Protein AF-A0A653HBY9-F1 (afdb_monomer_lite)

Secondary structure (DSSP, 8-state):
----S-----------GGG---TTS---TTHHHHHHHHHHHHHHT------S-TTSSHHHHHHHHHHHTT---------TT--HHHHH-------HHHHHHHHHHHHHHHHHHHHTTTS-HHHHHHHHHHHHHHHHTT-HHHHHHHHHHHHHHHHHHHHH-SS---GGG--

pLDDT: mean 78.25, std 16.25, range [29.22, 94.06]

Radius of gyration: 32.79 Å; chains: 1; bounding box: 68×38×78 Å

Foldseek 3Di:
DDDFPDDDDDDDPPDPCPLLDDVPDDDDPVVVVVLVVVVVCVVVVHDGDDDDDPPPCPVVSVVSVCVVVVHDDDDDDDDPPDDPCVVPNDDDPDDVLVVVVVVLVVVLVVCCVPPVVQDDPVVSVVLSVVLNVCSVVVVVVVSVVSVVVVVVVVVVCVVVPPDGDDPPPRD

Structure (mmCIF, N/CA/C/O backbone):
data_AF-A0A653HBY9-F1
#
_entry.id   AF-A0A653HBY9-F1
#
loop_
_atom_site.group_PDB
_atom_site.id
_atom_site.type_symbol
_atom_site.label_atom_id
_atom_site.label_alt_id
_atom_site.label_comp_id
_atom_site.label_asym_id
_atom_site.label_entity_id
_atom_site.label_seq_id
_atom_site.pdbx_PDB_ins_code
_atom_site.Cartn_x
_atom_site.Cartn_y
_atom_site.Cartn_z
_atom_site.occupancy
_atom_site.B_iso_or_equiv
_atom_site.auth_seq_id
_atom_site.auth_comp_id
_atom_site.auth_asym_id
_atom_site.auth_atom_id
_atom_site.pdbx_PDB_model_num
ATOM 1 N N . PHE A 1 1 ? 26.992 -2.434 -28.180 1.00 44.12 1 PHE A N 1
ATOM 2 C CA . PHE A 1 1 ? 25.798 -3.110 -27.633 1.00 44.12 1 PHE A CA 1
ATOM 3 C C . PHE A 1 1 ? 26.086 -4.599 -27.493 1.00 44.12 1 PHE A C 1
ATOM 5 O O . PHE A 1 1 ? 25.698 -5.375 -28.354 1.00 44.12 1 PHE A O 1
ATOM 12 N N . ASN A 1 2 ? 26.834 -4.987 -26.455 1.00 29.22 2 ASN A N 1
ATOM 13 C CA . ASN A 1 2 ? 27.176 -6.386 -26.197 1.00 29.22 2 ASN A CA 1
ATOM 14 C C . ASN A 1 2 ? 26.416 -6.890 -24.964 1.00 29.22 2 ASN A C 1
ATOM 16 O O . ASN A 1 2 ? 26.549 -6.314 -23.891 1.00 29.22 2 ASN A O 1
ATOM 20 N N . GLN A 1 3 ? 25.687 -7.989 -25.182 1.00 37.56 3 GLN A N 1
ATOM 21 C CA . GLN A 1 3 ? 25.235 -9.008 -24.226 1.00 37.56 3 GLN A CA 1
ATOM 22 C C . GLN A 1 3 ? 24.155 -8.609 -23.201 1.00 37.56 3 GLN A C 1
ATOM 24 O O . GLN A 1 3 ? 24.441 -8.211 -22.075 1.00 37.56 3 GLN A O 1
ATOM 29 N N . THR A 1 4 ? 22.893 -8.859 -23.562 1.00 39.62 4 THR A N 1
ATOM 30 C CA . THR A 1 4 ? 21.839 -9.245 -22.611 1.00 39.62 4 THR A CA 1
ATOM 31 C C . THR A 1 4 ? 22.218 -10.620 -22.030 1.00 39.62 4 THR A C 1
ATOM 33 O O . THR A 1 4 ? 22.424 -11.579 -22.772 1.00 39.62 4 THR A O 1
ATOM 36 N N . LEU A 1 5 ? 22.395 -10.717 -20.708 1.00 43.69 5 LEU A N 1
ATOM 37 C CA . LEU A 1 5 ? 22.999 -11.868 -20.005 1.00 43.69 5 LEU A CA 1
ATOM 38 C C . LEU A 1 5 ? 22.068 -13.080 -19.789 1.00 43.69 5 LEU A C 1
ATOM 40 O O . LEU A 1 5 ? 22.301 -13.891 -18.898 1.00 43.69 5 LEU A O 1
ATOM 44 N N . ILE A 1 6 ? 21.029 -13.251 -20.604 1.00 46.75 6 ILE A N 1
ATOM 45 C CA . ILE A 1 6 ? 20.132 -14.410 -20.526 1.00 46.75 6 ILE A CA 1
ATOM 46 C C . ILE A 1 6 ? 19.842 -14.843 -21.964 1.00 46.75 6 ILE A C 1
ATOM 48 O O . ILE A 1 6 ? 19.222 -14.097 -22.710 1.00 46.75 6 ILE A O 1
ATOM 52 N N . LYS A 1 7 ? 20.330 -16.020 -22.379 1.00 43.94 7 LYS A N 1
ATOM 53 C CA . LYS A 1 7 ? 19.884 -16.686 -23.615 1.00 43.94 7 LYS A CA 1
ATOM 54 C C . LYS A 1 7 ? 18.744 -17.639 -23.246 1.00 43.94 7 LYS A C 1
ATOM 56 O O . LYS A 1 7 ? 19.053 -18.683 -22.664 1.00 43.94 7 LYS A O 1
ATOM 61 N N . PRO A 1 8 ? 17.472 -17.347 -23.571 1.00 42.41 8 PRO A N 1
ATOM 62 C CA . PRO A 1 8 ? 16.403 -18.311 -23.392 1.00 42.41 8 PRO A CA 1
ATOM 63 C C . PRO A 1 8 ? 16.430 -19.339 -24.526 1.00 42.41 8 PRO A C 1
ATOM 65 O O . PRO A 1 8 ? 16.868 -19.083 -25.651 1.00 42.41 8 PRO A O 1
ATOM 68 N N . VAL A 1 9 ? 15.995 -20.545 -24.183 1.00 47.16 9 VAL A N 1
ATOM 69 C CA . VAL A 1 9 ? 15.856 -21.691 -25.076 1.00 47.16 9 VAL A CA 1
ATOM 70 C C . VAL A 1 9 ? 14.690 -21.449 -26.033 1.00 47.16 9 VAL A C 1
ATOM 72 O O . VAL A 1 9 ? 13.577 -21.143 -25.624 1.00 47.16 9 VAL A O 1
ATOM 75 N N . SER A 1 10 ? 14.972 -21.641 -27.319 1.00 49.03 10 SER A N 1
ATOM 76 C CA . SER A 1 10 ? 14.101 -21.407 -28.467 1.00 49.03 10 SER A CA 1
ATOM 77 C C . SER A 1 10 ? 12.673 -21.957 -28.325 1.00 49.03 10 SER A C 1
ATOM 79 O O . SER A 1 10 ? 12.441 -23.151 -28.527 1.00 49.03 10 SER A O 1
ATOM 81 N N . SER A 1 11 ? 11.695 -21.067 -28.155 1.00 44.59 11 SER A N 1
ATOM 82 C CA . SER A 1 11 ? 10.331 -21.282 -28.646 1.00 44.59 11 SER A CA 1
ATOM 83 C C . SER A 1 11 ? 9.944 -20.080 -29.510 1.00 44.59 11 SER A C 1
ATOM 85 O O . SER A 1 11 ? 9.924 -18.940 -29.062 1.00 44.59 11 SER A O 1
ATOM 87 N N . LYS A 1 12 ? 9.749 -20.305 -30.815 1.00 47.91 12 LYS A N 1
ATOM 88 C CA . LYS A 1 12 ? 9.478 -19.227 -31.777 1.00 47.91 12 LYS A CA 1
ATOM 89 C C . LYS A 1 12 ? 8.113 -18.598 -31.474 1.00 47.91 12 LYS A C 1
ATOM 91 O O . LYS A 1 12 ? 7.097 -19.059 -31.985 1.00 47.91 12 LYS A O 1
ATOM 96 N N . LEU A 1 13 ? 8.089 -17.530 -30.680 1.00 51.03 13 LEU A N 1
ATOM 97 C CA . LEU A 1 13 ? 6.943 -16.629 -30.586 1.00 51.03 13 LEU A CA 1
ATOM 98 C C . LEU A 1 13 ? 6.781 -15.904 -31.929 1.00 51.03 13 LEU A C 1
ATOM 100 O O . LEU A 1 13 ? 7.489 -14.948 -32.251 1.00 51.03 13 LEU A O 1
ATOM 104 N N . CYS A 1 14 ? 5.850 -16.387 -32.750 1.00 48.53 14 CYS A N 1
ATOM 105 C CA . CYS A 1 14 ? 5.461 -15.732 -33.993 1.00 48.53 14 CYS A CA 1
ATOM 106 C C . CYS A 1 14 ? 4.552 -14.536 -33.683 1.00 48.53 14 CYS A C 1
ATOM 108 O O . CYS A 1 14 ? 3.329 -14.649 -33.705 1.00 48.53 14 CYS A O 1
ATOM 110 N N . PHE A 1 15 ? 5.144 -13.375 -33.397 1.00 53.84 15 PHE A N 1
ATOM 111 C CA . PHE A 1 15 ? 4.391 -12.125 -33.317 1.00 53.84 15 PHE A CA 1
ATOM 112 C C . PHE A 1 15 ? 4.094 -11.576 -34.711 1.00 53.84 15 PHE A C 1
ATOM 114 O O . PHE A 1 15 ? 4.997 -11.366 -35.525 1.00 53.84 15 PHE A O 1
ATOM 121 N N . ASN A 1 16 ? 2.816 -11.307 -34.974 1.00 50.97 16 ASN A N 1
ATOM 122 C CA . ASN A 1 16 ? 2.384 -10.612 -36.177 1.00 50.97 16 ASN A CA 1
ATOM 123 C C . ASN A 1 16 ? 2.705 -9.111 -36.031 1.00 50.97 16 ASN A C 1
ATOM 125 O O . ASN A 1 16 ? 1.922 -8.340 -35.479 1.00 50.97 16 ASN A O 1
ATOM 129 N N . ILE A 1 17 ? 3.896 -8.716 -36.492 1.00 56.00 17 ILE A N 1
ATOM 130 C CA . ILE A 1 17 ? 4.456 -7.351 -36.399 1.00 56.00 17 ILE A CA 1
ATOM 131 C C . ILE A 1 17 ? 3.602 -6.305 -37.147 1.00 56.00 17 ILE A C 1
ATOM 133 O O . ILE A 1 17 ? 3.781 -5.106 -36.963 1.00 56.00 17 ILE A O 1
ATOM 137 N N . ASN A 1 18 ? 2.624 -6.714 -37.954 1.00 50.53 18 ASN A N 1
ATOM 138 C CA . ASN A 1 18 ? 1.863 -5.787 -38.793 1.00 50.53 18 ASN A CA 1
ATOM 139 C C . ASN A 1 18 ? 0.986 -4.799 -37.995 1.00 50.53 18 ASN A C 1
ATOM 141 O O . ASN A 1 18 ? 0.759 -3.693 -38.472 1.00 50.53 18 ASN A O 1
ATOM 145 N N . ASN A 1 19 ? 0.586 -5.129 -36.758 1.00 54.22 19 ASN A N 1
ATOM 146 C CA . ASN A 1 19 ? -0.142 -4.207 -35.863 1.00 54.22 19 ASN A CA 1
ATOM 147 C C . ASN A 1 19 ? 0.775 -3.357 -34.965 1.00 54.22 19 ASN A C 1
ATOM 149 O O . ASN A 1 19 ? 0.297 -2.610 -34.115 1.00 54.22 19 ASN A O 1
ATOM 153 N N . VAL A 1 20 ? 2.093 -3.492 -35.113 1.00 57.88 20 VAL A N 1
ATOM 154 C CA . VAL A 1 20 ? 3.072 -2.887 -34.206 1.00 57.88 20 VAL A CA 1
ATOM 155 C C . VAL A 1 20 ? 3.407 -1.447 -34.626 1.00 57.88 20 VAL A C 1
ATOM 157 O O . VAL A 1 20 ? 3.807 -0.641 -33.793 1.00 57.88 20 VAL A O 1
ATOM 160 N N . PHE A 1 21 ? 3.161 -1.045 -35.874 1.00 57.22 21 PHE A N 1
ATOM 161 C CA . PHE A 1 21 ? 3.492 0.293 -36.383 1.00 57.22 21 PHE A CA 1
ATOM 162 C C . PHE A 1 21 ? 2.545 1.397 -35.876 1.00 57.22 21 PHE A C 1
ATOM 164 O O . PHE A 1 21 ? 1.712 1.919 -36.609 1.00 57.22 21 PHE A O 1
ATOM 171 N N . ASN A 1 22 ? 2.701 1.787 -34.612 1.00 56.78 22 ASN A N 1
ATOM 172 C CA . ASN A 1 22 ? 2.176 3.044 -34.088 1.00 56.78 22 ASN A CA 1
ATOM 173 C C . ASN A 1 22 ? 3.149 4.182 -34.437 1.00 56.78 22 ASN A C 1
ATOM 175 O O . ASN A 1 22 ? 4.342 4.084 -34.150 1.00 56.78 22 ASN A O 1
ATOM 179 N N . HIS A 1 23 ? 2.640 5.284 -35.000 1.00 56.41 23 HIS A N 1
ATOM 180 C CA . HIS A 1 23 ? 3.423 6.438 -35.484 1.00 56.41 23 HIS A CA 1
ATOM 181 C C . HIS A 1 23 ? 4.298 7.146 -34.424 1.00 56.41 23 HIS A C 1
ATOM 183 O O . HIS A 1 23 ? 5.048 8.058 -34.761 1.00 56.41 23 HIS A O 1
ATOM 189 N N . SER A 1 24 ? 4.232 6.747 -33.152 1.00 63.78 24 SER A N 1
ATOM 190 C CA . SER A 1 24 ? 4.973 7.367 -32.050 1.00 63.78 24 SER A CA 1
ATOM 191 C C . SER A 1 24 ? 6.400 6.837 -31.845 1.00 63.78 24 SER A C 1
ATOM 193 O O . SER A 1 24 ? 7.146 7.444 -31.083 1.00 63.78 24 SER A O 1
ATOM 195 N N . PHE A 1 25 ? 6.789 5.710 -32.456 1.00 73.31 25 PHE A N 1
ATOM 196 C CA . PHE A 1 25 ? 8.122 5.116 -32.266 1.00 73.31 25 PHE A CA 1
ATOM 197 C C . PHE A 1 25 ? 8.659 4.504 -33.567 1.00 73.31 25 PHE A C 1
ATOM 199 O O . PHE A 1 25 ? 7.999 3.675 -34.192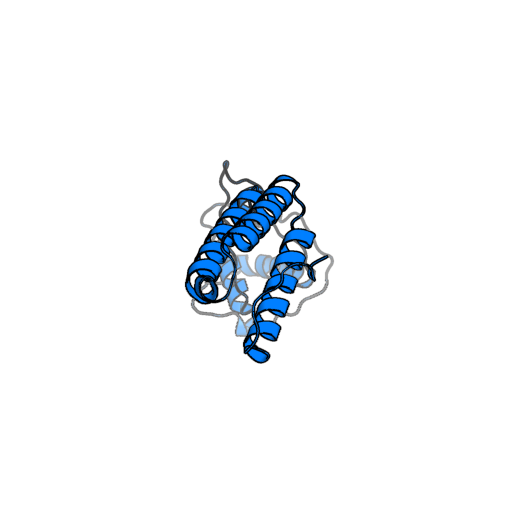 1.00 73.31 25 PHE A O 1
ATOM 206 N N . LEU A 1 26 ? 9.867 4.901 -33.980 1.00 75.12 26 LEU A N 1
ATOM 207 C CA . LEU A 1 26 ? 10.510 4.393 -35.195 1.00 75.12 26 LEU A CA 1
ATOM 208 C C . LEU A 1 26 ? 11.311 3.123 -34.887 1.00 75.12 26 LEU A C 1
ATOM 210 O O . LEU A 1 26 ? 12.430 3.173 -34.377 1.00 75.12 26 LEU A O 1
ATOM 214 N N . LEU A 1 27 ? 10.743 1.969 -35.233 1.00 75.12 27 LEU A N 1
ATOM 215 C CA . LEU A 1 27 ? 11.438 0.688 -35.141 1.00 75.12 27 LEU A CA 1
ATOM 216 C C . LEU A 1 27 ? 12.462 0.534 -36.274 1.00 75.12 27 LEU A C 1
ATOM 218 O O . LEU A 1 27 ? 12.117 0.261 -37.422 1.00 75.12 27 LEU A O 1
ATOM 222 N N . THR A 1 28 ? 13.740 0.660 -35.934 1.00 80.12 28 THR A N 1
ATOM 223 C CA . THR A 1 28 ? 14.869 0.293 -36.793 1.00 80.12 28 THR A CA 1
ATOM 224 C C . THR A 1 28 ? 15.135 -1.216 -36.758 1.00 80.12 28 THR A C 1
ATOM 226 O O . THR A 1 28 ? 14.673 -1.941 -35.870 1.00 80.12 28 THR A O 1
ATOM 229 N N . SER A 1 29 ? 15.930 -1.707 -37.711 1.00 76.75 29 SER A N 1
ATOM 230 C CA . SER A 1 29 ? 16.371 -3.109 -37.773 1.00 76.75 29 SER A CA 1
ATOM 231 C C . SER A 1 29 ? 17.067 -3.583 -36.490 1.00 76.75 29 SER A C 1
ATOM 233 O O . SER A 1 29 ? 16.948 -4.754 -36.136 1.00 76.75 29 SER A O 1
ATOM 235 N N . VAL A 1 30 ? 17.720 -2.674 -35.760 1.00 77.31 30 VAL A N 1
ATOM 236 C CA . VAL A 1 30 ? 18.428 -2.955 -34.501 1.00 77.31 30 VAL A CA 1
ATOM 237 C C . VAL A 1 30 ? 17.463 -3.203 -33.337 1.00 77.31 30 VAL A C 1
ATOM 239 O O . VAL A 1 30 ? 17.761 -3.998 -32.450 1.00 77.31 30 VAL A O 1
ATOM 242 N N . HIS A 1 31 ? 16.281 -2.581 -33.339 1.00 78.75 31 HIS A N 1
ATOM 243 C CA . HIS A 1 31 ? 15.291 -2.773 -32.273 1.00 78.75 31 HIS A CA 1
ATOM 244 C C . HIS A 1 31 ? 14.551 -4.111 -32.376 1.00 78.75 31 HIS A C 1
ATOM 246 O O . HIS A 1 31 ? 14.045 -4.601 -31.371 1.00 78.75 31 HIS A O 1
ATOM 252 N N . ARG A 1 32 ? 14.512 -4.728 -33.566 1.00 78.06 32 ARG A N 1
ATOM 253 C CA . ARG A 1 32 ? 13.814 -5.999 -33.810 1.00 78.06 32 ARG A CA 1
ATOM 254 C C . ARG A 1 32 ? 14.280 -7.144 -32.890 1.00 78.06 32 ARG A C 1
ATOM 256 O O . ARG A 1 32 ? 13.414 -7.712 -32.233 1.00 78.06 32 ARG A O 1
ATOM 263 N N . PRO A 1 33 ? 15.576 -7.511 -32.811 1.00 82.06 33 PRO A N 1
ATOM 264 C CA . PRO A 1 33 ? 16.017 -8.605 -31.939 1.00 82.06 33 PRO A CA 1
ATOM 265 C C . PRO A 1 33 ? 15.747 -8.325 -30.454 1.00 82.06 33 PRO A C 1
ATOM 267 O O . PRO A 1 33 ? 15.274 -9.204 -29.745 1.00 82.06 33 PRO A O 1
ATOM 270 N N . ILE A 1 34 ? 15.951 -7.082 -30.009 1.00 84.31 34 ILE A N 1
ATOM 271 C CA . ILE A 1 34 ? 15.715 -6.667 -28.618 1.00 84.31 34 ILE A CA 1
ATOM 272 C C . ILE A 1 34 ? 14.227 -6.780 -28.264 1.00 84.31 34 ILE A C 1
ATOM 274 O O . ILE A 1 34 ? 13.874 -7.242 -27.185 1.00 84.31 34 ILE A O 1
ATOM 278 N N . LEU A 1 35 ? 13.342 -6.382 -29.181 1.00 84.06 35 LEU A N 1
ATOM 279 C CA . LEU A 1 35 ? 11.901 -6.516 -28.995 1.00 84.06 35 LEU A CA 1
ATOM 280 C C . LEU A 1 35 ? 11.500 -7.986 -28.816 1.00 84.06 35 LEU A C 1
ATOM 282 O O . LEU A 1 35 ? 10.710 -8.282 -27.925 1.00 84.06 35 LEU A O 1
ATOM 286 N N . TYR A 1 36 ? 12.066 -8.897 -29.614 1.00 83.81 36 TYR A N 1
ATOM 287 C CA . TYR A 1 36 ? 11.823 -10.333 -29.459 1.00 83.81 36 TYR A CA 1
ATOM 288 C C . TYR A 1 36 ? 12.282 -10.855 -28.093 1.00 83.81 36 TYR A C 1
ATOM 290 O O . TYR A 1 36 ? 11.497 -11.531 -27.435 1.00 83.81 36 TYR A O 1
ATOM 298 N N . GLU A 1 37 ? 13.488 -10.497 -27.637 1.00 86.38 37 GLU A N 1
ATOM 299 C CA . GLU A 1 37 ? 13.988 -10.885 -26.306 1.00 86.38 37 GLU A CA 1
ATOM 300 C C . GLU A 1 37 ? 13.074 -10.370 -25.185 1.00 86.38 37 GLU A C 1
ATOM 302 O O . GLU A 1 37 ? 12.715 -11.117 -24.274 1.00 86.38 37 GLU A O 1
ATOM 307 N N . ILE A 1 38 ? 12.637 -9.106 -25.272 1.00 88.44 38 ILE A N 1
ATOM 308 C CA . ILE A 1 38 ? 11.716 -8.526 -24.288 1.00 88.44 38 ILE A CA 1
ATOM 309 C C . ILE A 1 38 ? 10.383 -9.276 -24.282 1.00 88.44 38 ILE A C 1
ATOM 311 O O . ILE A 1 38 ? 9.857 -9.600 -23.219 1.00 88.44 38 ILE A O 1
ATOM 315 N N . MET A 1 39 ? 9.830 -9.571 -25.457 1.00 85.31 39 MET A N 1
ATOM 316 C CA . MET A 1 39 ? 8.559 -10.282 -25.567 1.00 85.31 39 MET A CA 1
ATOM 317 C C . MET A 1 39 ? 8.644 -11.723 -25.053 1.00 85.31 39 MET A C 1
ATOM 319 O O . MET A 1 39 ? 7.706 -12.182 -24.402 1.00 85.31 39 MET A O 1
ATOM 323 N N . GLU A 1 40 ? 9.746 -12.425 -25.314 1.00 86.00 40 GLU A N 1
ATOM 324 C CA . GLU A 1 40 ? 9.973 -13.792 -24.836 1.00 86.00 40 GLU A CA 1
ATOM 325 C C . GLU A 1 40 ? 10.066 -13.846 -23.308 1.00 86.00 40 GLU A C 1
ATOM 327 O O . GLU A 1 40 ? 9.363 -14.630 -22.673 1.00 86.00 40 GLU A O 1
ATOM 332 N N . ALA A 1 41 ? 10.837 -12.953 -22.691 1.00 89.06 41 ALA A N 1
ATOM 333 C CA . ALA A 1 41 ? 10.916 -12.878 -21.235 1.00 89.06 41 ALA A CA 1
ATOM 334 C C . ALA A 1 41 ? 9.581 -12.473 -20.590 1.00 89.06 41 ALA A C 1
ATOM 336 O O . ALA A 1 41 ? 9.201 -13.038 -19.566 1.00 89.06 41 ALA A O 1
ATOM 337 N N . ILE A 1 42 ? 8.826 -11.542 -21.195 1.00 87.88 42 ILE A N 1
ATOM 338 C CA . ILE A 1 42 ? 7.473 -11.199 -20.724 1.00 87.88 42 ILE A CA 1
ATOM 339 C C . ILE A 1 42 ? 6.565 -12.434 -20.770 1.00 87.88 42 ILE A C 1
ATOM 341 O O . ILE A 1 42 ? 5.828 -12.685 -19.815 1.00 87.88 42 ILE A O 1
ATOM 345 N N . TYR A 1 43 ? 6.623 -13.214 -21.854 1.00 86.31 43 TYR A N 1
ATOM 346 C CA . TYR A 1 43 ? 5.857 -14.453 -21.993 1.00 86.31 43 TYR A CA 1
ATOM 347 C C . TYR A 1 43 ? 6.245 -15.486 -20.922 1.00 86.31 43 TYR A C 1
ATOM 349 O O . TYR A 1 43 ? 5.366 -16.087 -20.301 1.00 86.31 43 TYR A O 1
ATOM 357 N N . ASN A 1 44 ? 7.543 -15.616 -20.636 1.00 90.38 44 ASN A N 1
ATOM 358 C CA . ASN A 1 44 ? 8.080 -16.519 -19.614 1.00 90.38 44 ASN A CA 1
ATOM 359 C C . ASN A 1 44 ? 7.953 -15.983 -18.176 1.00 90.38 44 ASN A C 1
ATOM 361 O O . ASN A 1 44 ? 8.238 -16.713 -17.230 1.00 90.38 44 ASN A O 1
ATOM 365 N N . LYS A 1 45 ? 7.486 -14.740 -17.991 1.00 90.00 45 LYS A N 1
ATOM 366 C CA . LYS A 1 45 ? 7.433 -14.034 -16.696 1.00 90.00 45 LYS A CA 1
ATOM 367 C C . LYS A 1 45 ? 8.808 -13.905 -16.027 1.00 90.00 45 LYS A C 1
ATOM 369 O O . LYS A 1 45 ? 8.922 -13.989 -14.805 1.00 90.00 45 LYS A O 1
ATOM 374 N N . GLU A 1 46 ? 9.840 -13.682 -16.829 1.00 91.44 46 GLU A N 1
ATOM 375 C CA . GLU A 1 46 ? 11.215 -13.496 -16.375 1.00 91.44 46 GLU A CA 1
ATOM 376 C C . GLU A 1 46 ? 11.567 -12.009 -16.246 1.00 91.44 46 GLU A C 1
ATOM 378 O O . GLU A 1 46 ? 11.121 -11.163 -17.026 1.00 91.44 46 GLU A O 1
ATOM 383 N N . SER A 1 47 ? 12.391 -11.684 -15.249 1.00 91.12 47 SER A N 1
ATOM 384 C CA . SER A 1 47 ? 12.926 -10.333 -15.062 1.00 91.12 47 SER A CA 1
ATOM 385 C C . SER A 1 47 ? 14.022 -10.041 -16.089 1.00 91.12 47 SER A C 1
ATOM 387 O O . SER A 1 47 ? 14.925 -10.849 -16.289 1.00 91.12 47 SER A O 1
ATOM 389 N N . LEU A 1 48 ? 13.983 -8.851 -16.692 1.00 91.31 48 LEU A N 1
ATOM 390 C CA . LEU A 1 48 ? 14.919 -8.415 -17.733 1.00 91.31 48 LEU A CA 1
ATOM 391 C C . LEU A 1 48 ? 15.664 -7.143 -17.332 1.00 91.31 48 LEU A C 1
ATOM 393 O O . LEU A 1 48 ? 15.089 -6.240 -16.725 1.00 91.31 48 LEU A O 1
ATOM 397 N N . LEU A 1 49 ? 16.924 -7.042 -17.759 1.00 92.06 49 LEU A N 1
ATOM 398 C CA . LEU A 1 49 ? 17.772 -5.867 -17.566 1.00 92.06 49 LEU A CA 1
ATOM 399 C C . LEU A 1 49 ? 18.290 -5.356 -18.917 1.00 92.06 49 LEU A C 1
ATOM 401 O O . LEU A 1 49 ? 18.988 -6.070 -19.634 1.00 92.06 49 LEU A O 1
ATOM 405 N N . LEU A 1 50 ? 17.979 -4.100 -19.253 1.00 90.12 50 LEU A N 1
ATOM 406 C CA . LEU A 1 50 ? 18.380 -3.469 -20.517 1.00 90.12 50 LEU A CA 1
ATOM 407 C C . LEU A 1 50 ? 19.626 -2.579 -20.337 1.00 90.12 50 LEU A C 1
ATOM 409 O O . LEU A 1 50 ? 19.545 -1.435 -19.879 1.00 90.12 50 LEU A O 1
ATOM 413 N N . ILE A 1 51 ? 20.796 -3.068 -20.757 1.00 89.19 51 ILE A N 1
ATOM 414 C CA . ILE A 1 51 ? 22.102 -2.387 -20.624 1.00 89.19 51 ILE A CA 1
ATOM 415 C C . ILE A 1 51 ? 22.513 -1.715 -21.954 1.00 89.19 51 ILE A C 1
ATOM 417 O O . ILE A 1 51 ? 22.040 -2.087 -23.022 1.00 89.19 51 ILE A O 1
ATOM 421 N N . GLY A 1 52 ? 23.307 -0.639 -21.895 1.00 87.56 52 GLY A N 1
ATOM 422 C CA . GLY A 1 52 ? 23.654 0.226 -23.037 1.00 87.56 52 GLY A CA 1
ATOM 423 C C . GLY A 1 52 ? 23.697 1.713 -22.672 1.00 87.56 52 GLY A C 1
ATOM 424 O O . GLY A 1 52 ? 23.292 2.076 -21.565 1.00 87.56 52 GLY A O 1
ATOM 425 N N . ASP A 1 53 ? 24.144 2.548 -23.602 1.00 89.31 53 ASP A N 1
ATOM 426 C CA . ASP A 1 53 ? 24.372 3.977 -23.361 1.00 89.31 53 ASP A CA 1
ATOM 427 C C . ASP A 1 53 ? 23.075 4.749 -23.076 1.00 89.31 53 ASP A C 1
ATOM 429 O O . ASP A 1 53 ? 21.960 4.297 -23.369 1.00 89.31 53 ASP A O 1
ATOM 433 N N . THR A 1 54 ? 23.205 5.930 -22.476 1.00 86.62 54 THR A N 1
ATOM 434 C CA . THR A 1 54 ? 22.080 6.850 -22.295 1.00 86.62 54 THR A CA 1
ATOM 435 C C . THR A 1 54 ? 21.663 7.444 -23.645 1.00 86.62 54 THR A C 1
ATOM 437 O O . THR A 1 54 ? 22.452 7.548 -24.578 1.00 86.62 54 THR A O 1
ATOM 440 N N . GLY A 1 55 ? 20.381 7.787 -23.796 1.00 81.62 55 GLY A N 1
ATOM 441 C CA . GLY A 1 55 ? 19.869 8.403 -25.030 1.00 81.62 55 GLY A CA 1
ATOM 442 C C . GLY A 1 55 ? 19.565 7.442 -26.189 1.00 81.62 55 GLY A C 1
ATOM 443 O O . GLY A 1 55 ? 18.973 7.859 -27.175 1.00 81.62 55 GLY A O 1
ATOM 444 N N . VAL A 1 56 ? 19.850 6.142 -26.060 1.00 84.94 56 VAL A N 1
ATOM 445 C CA . VAL A 1 56 ? 19.595 5.136 -27.119 1.00 84.94 56 VAL A CA 1
ATOM 446 C C . VAL A 1 56 ? 18.146 4.624 -27.175 1.00 84.94 56 VAL A C 1
ATOM 448 O O . VAL A 1 56 ? 17.838 3.663 -27.876 1.00 84.94 56 VAL A O 1
ATOM 451 N N . GLY A 1 57 ? 17.244 5.240 -26.406 1.00 85.31 57 GLY A N 1
ATOM 452 C CA . GLY A 1 57 ? 15.806 4.974 -26.487 1.00 85.31 57 GLY A CA 1
ATOM 453 C C . GLY A 1 57 ? 15.295 3.756 -25.710 1.00 85.31 57 GLY A C 1
ATOM 454 O O . GLY A 1 57 ? 14.177 3.326 -25.966 1.00 85.31 57 GLY A O 1
ATOM 455 N N . LYS A 1 58 ? 16.036 3.203 -24.739 1.00 90.38 58 LYS A N 1
ATOM 456 C CA . LYS A 1 58 ? 15.573 2.039 -23.947 1.00 90.38 58 LYS A CA 1
ATOM 457 C C . LYS A 1 58 ? 14.255 2.286 -23.209 1.00 90.38 58 LYS A C 1
ATOM 459 O O . LYS A 1 58 ? 13.343 1.472 -23.292 1.00 90.38 58 LYS A O 1
ATOM 464 N N . THR A 1 59 ? 14.138 3.417 -22.513 1.00 90.25 59 THR A N 1
ATOM 465 C CA . THR A 1 59 ? 12.905 3.789 -21.798 1.00 90.25 59 THR A CA 1
ATOM 466 C C . THR A 1 59 ? 11.743 3.976 -22.772 1.00 90.25 59 THR A C 1
ATOM 468 O O . THR A 1 59 ? 10.635 3.523 -22.504 1.00 90.25 59 THR A O 1
ATOM 471 N N . ALA A 1 60 ? 12.013 4.576 -23.935 1.00 88.50 60 ALA A N 1
ATOM 472 C CA . ALA A 1 60 ? 11.022 4.757 -24.991 1.00 88.50 60 ALA A CA 1
ATOM 473 C C . ALA A 1 60 ? 10.582 3.419 -25.614 1.00 88.50 60 ALA A C 1
ATOM 475 O O . ALA A 1 60 ? 9.404 3.248 -25.909 1.00 88.50 60 ALA A O 1
ATOM 476 N N . LEU A 1 61 ? 11.493 2.448 -25.745 1.00 87.94 61 LEU A N 1
ATOM 477 C CA . LEU A 1 61 ? 11.178 1.094 -26.202 1.00 87.94 61 LEU A CA 1
ATOM 478 C C . LEU A 1 61 ? 10.250 0.366 -25.215 1.00 87.94 61 LEU A C 1
ATOM 480 O O . LEU A 1 61 ? 9.275 -0.246 -25.639 1.00 87.94 61 LEU A O 1
ATOM 484 N N . VAL A 1 62 ? 10.513 0.453 -23.906 1.00 89.81 62 VAL A N 1
ATOM 485 C CA . VAL A 1 62 ? 9.655 -0.163 -22.874 1.00 89.81 62 VAL A CA 1
ATOM 486 C C . VAL A 1 62 ? 8.270 0.496 -22.832 1.00 89.81 62 VAL A C 1
ATOM 488 O O . VAL A 1 62 ? 7.261 -0.206 -22.776 1.00 89.81 62 VAL A O 1
ATOM 491 N N . ASP A 1 63 ? 8.200 1.828 -22.921 1.00 89.94 63 ASP A N 1
ATOM 492 C CA . ASP A 1 63 ? 6.931 2.567 -23.023 1.00 89.94 63 ASP A CA 1
ATOM 493 C C . ASP A 1 63 ? 6.131 2.165 -24.267 1.00 89.94 63 ASP A C 1
ATOM 495 O O . ASP A 1 63 ? 4.933 1.880 -24.198 1.00 89.94 63 ASP A O 1
ATOM 499 N N . TYR A 1 64 ? 6.811 2.049 -25.404 1.00 87.44 64 TYR A N 1
ATOM 500 C CA . TYR A 1 64 ? 6.214 1.577 -26.641 1.00 87.44 64 TYR A CA 1
ATOM 501 C C . TYR A 1 64 ? 5.634 0.162 -26.508 1.00 87.44 64 TYR A C 1
ATOM 503 O O . TYR A 1 64 ? 4.479 -0.059 -26.872 1.00 87.44 64 TYR A O 1
ATOM 511 N N . ILE A 1 65 ? 6.373 -0.778 -25.912 1.00 86.44 65 ILE A N 1
ATOM 512 C CA . ILE A 1 65 ? 5.885 -2.140 -25.647 1.00 86.44 65 ILE A CA 1
ATOM 513 C C . ILE A 1 65 ? 4.662 -2.112 -24.724 1.00 86.44 65 ILE A C 1
ATOM 515 O O . ILE A 1 65 ? 3.669 -2.787 -24.995 1.00 86.44 65 ILE A O 1
ATOM 519 N N . SER A 1 66 ? 4.682 -1.294 -23.670 1.00 89.19 66 SER A N 1
ATOM 520 C CA . SER A 1 66 ? 3.534 -1.151 -22.771 1.00 89.19 66 SER A CA 1
ATOM 521 C C . SER A 1 66 ? 2.274 -0.694 -23.511 1.00 89.19 66 SER A C 1
ATOM 523 O O . SER A 1 66 ? 1.192 -1.234 -23.270 1.00 89.19 66 SER A O 1
ATOM 525 N N . LYS A 1 67 ? 2.412 0.250 -24.453 1.00 86.00 67 LYS A N 1
ATOM 526 C CA . LYS A 1 67 ? 1.319 0.718 -25.321 1.00 86.00 67 LYS A CA 1
ATOM 527 C C . LYS A 1 67 ? 0.825 -0.372 -26.273 1.00 86.00 67 LYS A C 1
ATOM 529 O O . LYS A 1 67 ? -0.384 -0.518 -26.424 1.00 86.00 67 LYS A O 1
ATOM 534 N N . LEU A 1 68 ? 1.723 -1.168 -26.863 1.00 82.50 68 LEU A N 1
ATOM 535 C CA . LEU A 1 68 ? 1.351 -2.293 -27.736 1.00 82.50 68 LEU A CA 1
ATOM 536 C C . LEU A 1 68 ? 0.493 -3.336 -27.014 1.00 82.50 68 LEU A C 1
ATOM 538 O O . LEU A 1 68 ? -0.482 -3.829 -27.573 1.00 82.50 68 LEU A O 1
ATOM 542 N N . PHE A 1 69 ? 0.835 -3.659 -25.766 1.00 83.06 69 PHE A N 1
ATOM 543 C CA . PHE A 1 69 ? 0.088 -4.622 -24.951 1.00 83.06 69 PHE A CA 1
ATOM 544 C C . PHE A 1 69 ? -1.080 -4.001 -24.172 1.00 83.06 69 PHE A C 1
ATOM 546 O O . PHE A 1 69 ? -1.736 -4.699 -23.394 1.00 83.06 69 PHE A O 1
ATOM 553 N N . ASN A 1 70 ? -1.332 -2.700 -24.357 1.00 85.44 70 ASN A N 1
ATOM 554 C CA . ASN A 1 70 ? -2.311 -1.919 -23.605 1.00 85.44 70 ASN A CA 1
ATOM 555 C C . ASN A 1 70 ? -2.195 -2.140 -22.081 1.00 85.44 70 ASN A C 1
ATOM 557 O O . ASN A 1 70 ? -3.176 -2.375 -21.370 1.00 85.44 70 ASN A O 1
ATOM 561 N N . LYS A 1 71 ? -0.955 -2.137 -21.584 1.00 88.00 71 LYS A N 1
ATOM 562 C CA . LYS A 1 71 ? -0.626 -2.253 -20.162 1.00 88.00 71 LYS A CA 1
ATOM 563 C C . LYS A 1 71 ? -0.206 -0.898 -19.614 1.00 88.00 71 LYS A C 1
ATOM 565 O O . LYS A 1 71 ? 0.341 -0.057 -20.325 1.00 88.00 71 LYS A O 1
ATOM 570 N N . LYS A 1 72 ? -0.452 -0.697 -18.321 1.00 93.06 72 LYS A N 1
ATOM 571 C CA . LYS A 1 72 ? 0.024 0.476 -17.593 1.00 93.06 72 LYS A CA 1
ATOM 572 C C . LYS A 1 72 ? 1.499 0.283 -17.245 1.00 93.06 72 LYS A C 1
ATOM 574 O O . LYS A 1 72 ? 1.832 -0.647 -16.512 1.00 93.06 72 LYS A O 1
ATOM 579 N N . LEU A 1 73 ? 2.356 1.170 -17.743 1.00 93.38 73 LEU A N 1
ATOM 580 C CA . LEU A 1 73 ? 3.762 1.210 -17.358 1.00 93.38 73 LEU A CA 1
ATOM 581 C C . LEU A 1 73 ? 3.907 1.956 -16.029 1.00 93.38 73 LEU A C 1
ATOM 583 O O . LEU A 1 73 ? 3.445 3.088 -15.890 1.00 93.38 73 LEU A O 1
ATOM 587 N N . HIS A 1 74 ? 4.572 1.327 -15.066 1.00 93.62 74 HIS A N 1
ATOM 588 C CA . HIS A 1 74 ? 4.975 1.961 -13.816 1.00 93.62 74 HIS A CA 1
ATOM 589 C C . HIS A 1 74 ? 6.475 2.227 -13.868 1.00 93.62 74 HIS A C 1
ATOM 591 O O . HIS A 1 74 ? 7.265 1.297 -14.011 1.00 93.62 74 HIS A O 1
ATOM 597 N N . VAL A 1 75 ? 6.856 3.500 -13.785 1.00 92.56 75 VAL A N 1
ATOM 598 C CA . VAL A 1 75 ? 8.254 3.931 -13.842 1.00 92.56 75 VAL A CA 1
ATOM 599 C C . VAL A 1 75 ? 8.682 4.365 -12.450 1.00 92.56 75 VAL A C 1
ATOM 601 O O . VAL A 1 75 ? 8.087 5.274 -11.876 1.00 92.56 75 VAL A O 1
ATOM 604 N N . PHE A 1 76 ? 9.729 3.726 -11.939 1.00 91.62 76 PHE A N 1
ATOM 605 C CA . PHE A 1 76 ? 10.400 4.112 -10.704 1.00 91.62 76 PHE A CA 1
ATOM 606 C C . PHE A 1 76 ? 11.786 4.634 -11.068 1.00 91.62 76 PHE A C 1
ATOM 608 O O . PHE A 1 76 ? 12.551 3.953 -11.752 1.00 91.62 76 PHE A O 1
ATOM 615 N N . VAL A 1 77 ? 12.083 5.866 -10.662 1.00 89.06 77 VAL A N 1
ATOM 616 C CA . VAL A 1 77 ? 13.407 6.468 -10.831 1.00 89.06 77 VAL A CA 1
ATOM 617 C C . VAL A 1 77 ? 14.179 6.221 -9.545 1.00 89.06 77 VAL A C 1
ATOM 619 O O . VAL A 1 77 ? 13.742 6.658 -8.486 1.00 89.06 77 VAL A O 1
ATOM 622 N N . PHE A 1 78 ? 15.309 5.526 -9.644 1.00 90.31 78 PHE A N 1
ATOM 623 C CA . PHE A 1 78 ? 16.188 5.270 -8.507 1.00 90.31 78 PHE A CA 1
ATOM 624 C C . PHE A 1 78 ? 17.353 6.260 -8.493 1.00 90.31 78 PHE A C 1
ATOM 626 O O . PHE A 1 78 ? 17.928 6.570 -9.539 1.00 90.31 78 PHE A O 1
ATOM 633 N N . SER A 1 79 ? 17.700 6.735 -7.304 1.00 91.50 79 SER A N 1
ATOM 634 C CA . SER A 1 79 ? 18.906 7.506 -7.010 1.00 91.50 79 SER A CA 1
ATOM 635 C C . SER A 1 79 ? 19.760 6.758 -5.981 1.00 91.50 79 SER A C 1
ATOM 637 O O . SER A 1 79 ? 19.344 5.732 -5.447 1.00 91.50 79 SER A O 1
ATOM 639 N N . GLU A 1 80 ? 20.955 7.268 -5.678 1.00 94.06 80 GLU A N 1
ATOM 640 C CA . GLU A 1 80 ? 21.822 6.700 -4.630 1.00 94.06 80 GLU A CA 1
ATOM 641 C C . GLU A 1 80 ? 21.165 6.717 -3.238 1.00 94.06 80 GLU A C 1
ATOM 643 O O . GLU A 1 80 ? 21.475 5.887 -2.392 1.00 94.06 80 GLU A O 1
ATOM 648 N N . GLN A 1 81 ? 20.225 7.636 -3.016 1.00 92.44 81 GLN A N 1
ATOM 649 C CA . GLN A 1 81 ? 19.476 7.761 -1.766 1.00 92.44 81 GLN A CA 1
ATOM 650 C C . GLN A 1 81 ? 18.177 6.946 -1.764 1.00 92.44 81 GLN A C 1
ATOM 652 O O . GLN A 1 81 ? 17.464 6.970 -0.768 1.00 92.44 81 GLN A O 1
ATOM 657 N N . SER A 1 82 ? 17.832 6.270 -2.867 1.00 93.88 82 SER A N 1
ATOM 658 C CA . SER A 1 82 ? 16.618 5.458 -2.919 1.00 93.88 82 SER A CA 1
ATOM 659 C C . SER A 1 82 ? 16.757 4.220 -2.045 1.00 93.88 82 SER A C 1
ATOM 661 O O . SER A 1 82 ? 17.661 3.404 -2.230 1.00 93.88 82 SER A O 1
ATOM 663 N N . GLU A 1 83 ? 15.808 4.047 -1.137 1.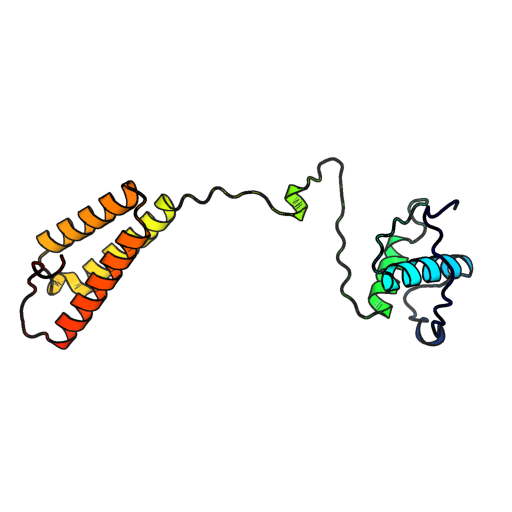00 91.50 83 GLU A N 1
ATOM 664 C CA . GLU A 1 83 ? 15.785 2.938 -0.192 1.00 91.50 83 GLU A CA 1
ATOM 665 C C . GLU A 1 83 ? 14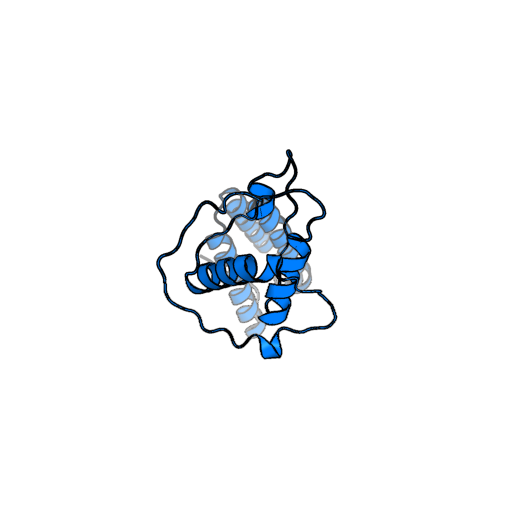.653 1.950 -0.510 1.00 91.50 83 GLU A C 1
ATOM 667 O O . GLU A 1 83 ? 13.689 2.247 -1.216 1.00 91.50 83 GLU A O 1
ATOM 672 N N . ALA A 1 84 ? 14.724 0.743 0.061 1.00 90.38 84 ALA A N 1
ATOM 673 C CA . ALA A 1 84 ? 13.635 -0.232 -0.051 1.00 90.38 84 ALA A CA 1
ATOM 674 C C . ALA A 1 84 ? 12.317 0.279 0.573 1.00 90.38 84 ALA A C 1
ATOM 676 O O . ALA A 1 84 ? 11.229 -0.132 0.159 1.00 90.38 84 ALA A O 1
ATOM 677 N N . SER A 1 85 ? 12.417 1.192 1.542 1.00 90.25 85 SER A N 1
ATOM 678 C CA . SER A 1 85 ? 11.301 1.893 2.178 1.00 90.25 85 SER A CA 1
ATOM 679 C C . SER A 1 85 ? 10.507 2.773 1.207 1.00 90.25 85 SER A C 1
ATOM 681 O O . SER A 1 85 ? 9.302 2.927 1.398 1.00 90.25 85 SER A O 1
ATOM 683 N N . ASP A 1 86 ? 11.122 3.281 0.135 1.00 89.38 86 ASP A N 1
ATOM 684 C CA . ASP A 1 86 ? 10.420 4.062 -0.895 1.00 89.38 86 ASP A CA 1
ATOM 685 C C . ASP A 1 86 ? 9.473 3.188 -1.730 1.00 89.38 86 ASP A C 1
ATOM 687 O O . ASP A 1 86 ? 8.448 3.655 -2.228 1.00 89.38 86 ASP A O 1
ATOM 691 N N . LEU A 1 87 ? 9.804 1.901 -1.872 1.00 90.06 87 LEU A N 1
ATOM 692 C CA . LEU A 1 87 ? 9.015 0.937 -2.641 1.00 90.06 87 LEU A CA 1
ATOM 693 C C . LEU A 1 87 ? 7.969 0.225 -1.782 1.00 90.06 87 LEU A C 1
ATOM 695 O O . LEU A 1 87 ? 6.821 0.071 -2.194 1.00 90.06 87 LEU A O 1
ATOM 699 N N . ILE A 1 88 ? 8.378 -0.248 -0.604 1.00 91.75 88 ILE A N 1
ATOM 700 C CA . ILE A 1 88 ? 7.549 -1.089 0.273 1.00 91.75 88 ILE A CA 1
ATOM 701 C C . ILE A 1 88 ? 6.758 -0.228 1.273 1.00 91.75 88 ILE A C 1
ATOM 703 O O . ILE A 1 88 ? 5.722 -0.651 1.787 1.00 91.75 88 ILE A O 1
ATOM 707 N N . GLY A 1 89 ? 7.209 1.004 1.506 1.00 88.38 89 GLY A N 1
ATOM 708 C CA . GLY A 1 89 ? 6.697 1.906 2.525 1.00 88.38 89 GLY A CA 1
ATOM 709 C C . GLY A 1 89 ? 7.528 1.865 3.807 1.00 88.38 89 GLY A C 1
ATOM 710 O O . GLY A 1 89 ? 8.281 0.929 4.080 1.00 88.38 89 GLY A O 1
ATOM 711 N N . ASN A 1 90 ? 7.352 2.900 4.624 1.00 85.81 90 ASN A N 1
ATOM 712 C CA . ASN A 1 90 ? 7.948 2.993 5.950 1.00 85.81 90 ASN A CA 1
ATOM 713 C C . ASN A 1 90 ? 7.013 2.443 7.029 1.00 85.81 90 ASN A C 1
ATOM 715 O O . ASN A 1 90 ? 5.789 2.577 6.951 1.00 85.81 90 ASN A O 1
ATOM 719 N N . TYR A 1 91 ? 7.599 1.883 8.089 1.00 82.31 91 TYR A N 1
ATOM 720 C CA . TYR A 1 91 ? 6.844 1.545 9.289 1.00 82.31 91 TYR A CA 1
ATOM 721 C C . TYR A 1 91 ? 6.395 2.827 9.998 1.00 82.31 91 TYR A C 1
ATOM 723 O O . TYR A 1 91 ? 7.215 3.599 10.493 1.00 82.31 91 TYR A O 1
ATOM 731 N N . TYR A 1 92 ? 5.082 3.040 10.078 1.00 79.56 92 TYR A N 1
ATOM 732 C CA . TYR A 1 92 ? 4.496 4.109 10.879 1.00 79.56 92 TYR A CA 1
ATOM 733 C C . TYR A 1 92 ? 4.089 3.554 12.254 1.00 79.56 92 TYR A C 1
ATOM 735 O O . TYR A 1 92 ? 3.141 2.763 12.325 1.00 79.56 92 TYR A O 1
ATOM 743 N N . PRO A 1 93 ? 4.760 3.940 13.359 1.00 77.25 93 PRO A N 1
ATOM 744 C CA . PRO A 1 93 ? 4.385 3.488 14.692 1.00 77.25 93 PRO A CA 1
ATOM 745 C C . PRO A 1 93 ? 3.035 4.094 15.091 1.00 77.25 93 PRO A C 1
ATOM 747 O O . PRO A 1 93 ? 2.937 5.214 15.591 1.00 77.25 93 PRO A O 1
ATOM 750 N N . PHE A 1 94 ? 1.967 3.333 14.873 1.00 81.75 94 PHE A N 1
ATOM 751 C CA . PHE A 1 94 ? 0.618 3.746 15.224 1.00 81.75 94 PHE A CA 1
ATOM 752 C C . PHE A 1 94 ? 0.375 3.568 16.727 1.00 81.75 94 PHE A C 1
ATOM 754 O O . PHE A 1 94 ? 0.194 2.454 17.225 1.00 81.75 94 PHE A O 1
ATOM 761 N N . ASN A 1 95 ? 0.345 4.675 17.474 1.00 84.88 95 ASN A N 1
ATOM 762 C CA . ASN A 1 95 ? 0.012 4.628 18.892 1.00 84.88 95 ASN A CA 1
ATOM 763 C C . ASN A 1 95 ? -1.509 4.538 19.085 1.00 84.88 95 ASN A C 1
ATOM 765 O O . ASN A 1 95 ? -2.213 5.550 19.157 1.00 84.88 95 ASN A O 1
ATOM 769 N N . MET A 1 96 ? -2.002 3.302 19.209 1.00 85.38 96 MET A N 1
ATOM 770 C CA . MET A 1 96 ? -3.423 2.999 19.395 1.00 85.38 96 MET A CA 1
ATOM 771 C C . MET A 1 96 ? -4.043 3.810 20.541 1.00 85.38 96 MET A C 1
ATOM 773 O O . MET A 1 96 ? -5.168 4.279 20.396 1.00 85.38 96 MET A O 1
ATOM 777 N N . SER A 1 97 ? -3.295 4.050 21.631 1.00 86.31 97 SER A N 1
ATOM 778 C CA . SER A 1 97 ? -3.784 4.782 22.809 1.00 86.31 97 SER A CA 1
ATOM 779 C C . SER A 1 97 ? -4.197 6.224 22.494 1.00 86.31 97 SER A C 1
ATOM 781 O O . SER A 1 97 ? -5.271 6.653 22.919 1.00 86.31 97 SER A O 1
ATOM 783 N N . VAL A 1 98 ? -3.398 6.941 21.694 1.00 87.38 98 VAL A N 1
ATOM 784 C CA . VAL A 1 98 ? -3.677 8.324 21.275 1.00 87.38 98 VAL A CA 1
ATOM 785 C C . VAL A 1 98 ? -4.965 8.358 20.462 1.00 87.38 98 VAL A C 1
ATOM 787 O O . VAL A 1 98 ? -5.883 9.111 20.787 1.00 87.38 98 VAL A O 1
ATOM 790 N N . LYS A 1 99 ? -5.092 7.461 19.476 1.00 88.69 99 LYS A N 1
ATOM 791 C CA . LYS A 1 99 ? -6.292 7.400 18.638 1.00 88.69 99 LYS A CA 1
ATOM 792 C C . LYS A 1 99 ? -7.542 7.022 19.431 1.00 88.69 99 LYS A C 1
ATOM 794 O O . LYS A 1 99 ? -8.596 7.625 19.234 1.00 88.69 99 LYS A O 1
ATOM 799 N N . THR A 1 100 ? -7.445 6.057 20.346 1.00 89.50 100 THR A N 1
ATOM 800 C CA . THR A 1 100 ? -8.581 5.697 21.206 1.00 89.50 100 THR A CA 1
ATOM 801 C C . THR A 1 100 ? -8.975 6.814 22.158 1.00 89.50 100 THR A C 1
ATOM 803 O O . THR A 1 100 ? -10.165 6.976 22.397 1.00 89.50 100 THR A O 1
ATOM 806 N N . ASN A 1 101 ? -8.031 7.613 22.662 1.00 89.12 101 ASN A N 1
ATOM 807 C CA . ASN A 1 101 ? -8.352 8.757 23.515 1.00 89.12 101 ASN A CA 1
ATOM 808 C C . ASN A 1 101 ? -9.084 9.862 22.742 1.00 89.12 101 ASN A C 1
ATOM 810 O O . ASN A 1 101 ? -10.069 10.400 23.241 1.00 89.12 101 ASN A O 1
ATOM 814 N N . GLU A 1 102 ? -8.675 10.159 21.504 1.00 91.31 102 GLU A N 1
ATOM 815 C CA . GLU A 1 102 ? -9.424 11.079 20.633 1.00 91.31 102 GLU A CA 1
ATOM 816 C C . GLU A 1 102 ? -10.866 10.604 20.409 1.00 91.31 102 GLU A C 1
ATOM 818 O O . GLU A 1 102 ? -11.809 11.392 20.499 1.00 91.31 102 GLU A O 1
ATOM 823 N N . LEU A 1 103 ? -11.047 9.309 20.128 1.00 90.44 103 LEU A N 1
ATOM 824 C CA . LEU A 1 103 ? -12.368 8.708 19.941 1.00 90.44 103 LEU A CA 1
ATOM 825 C C . LEU A 1 103 ? -13.192 8.726 21.230 1.00 90.44 103 LEU A C 1
ATOM 827 O O . LEU A 1 103 ? -14.378 9.047 21.183 1.00 90.44 103 LEU A O 1
ATOM 831 N N . LEU A 1 104 ? -12.569 8.435 22.374 1.00 91.19 104 LEU A N 1
ATOM 832 C CA . LEU A 1 104 ? -13.223 8.475 23.677 1.00 91.19 104 LEU A CA 1
ATOM 833 C C . LEU A 1 104 ? -13.716 9.887 23.997 1.00 91.19 104 LEU A C 1
ATOM 835 O O . LEU A 1 104 ? -14.853 10.034 24.426 1.00 91.19 104 LEU A O 1
ATOM 839 N N . ASN A 1 105 ? -12.909 10.919 23.745 1.00 91.19 105 ASN A N 1
ATOM 840 C CA . ASN A 1 105 ? -13.308 12.307 23.984 1.00 91.19 105 ASN A CA 1
ATOM 841 C C . ASN A 1 105 ? -14.495 12.712 23.097 1.00 91.19 105 ASN A C 1
ATOM 843 O O . ASN A 1 105 ? -15.444 13.332 23.574 1.00 91.19 105 ASN A O 1
ATOM 847 N N . LYS A 1 106 ? -14.493 12.310 21.817 1.00 91.88 106 LYS A N 1
ATOM 848 C CA . LYS A 1 106 ? -15.642 12.527 20.918 1.00 91.88 106 LYS A CA 1
ATOM 849 C C . LYS A 1 106 ? -16.898 11.818 21.422 1.00 91.88 106 LYS A C 1
ATOM 851 O O . LYS A 1 106 ? -17.976 12.406 21.425 1.00 91.88 106 LYS A O 1
ATOM 856 N N . PHE A 1 107 ? -16.753 10.571 21.861 1.00 90.06 107 PHE A N 1
ATOM 857 C CA . PHE A 1 107 ? -17.849 9.789 22.419 1.00 90.06 107 PHE A CA 1
ATOM 858 C C . PHE A 1 107 ? -18.376 10.394 23.725 1.00 90.06 107 PHE A C 1
ATOM 860 O O . PHE A 1 107 ? -19.586 10.497 23.898 1.00 90.06 107 PHE A O 1
ATOM 867 N N . GLN A 1 108 ? -17.490 10.855 24.608 1.00 89.50 108 GLN A N 1
ATOM 868 C CA . GLN A 1 108 ? -17.861 11.530 25.845 1.00 89.50 108 GLN A CA 1
ATOM 869 C C . GLN A 1 108 ? -18.690 12.779 25.552 1.00 89.50 108 GLN A C 1
ATOM 871 O O . GLN A 1 108 ? -19.788 12.890 26.084 1.00 89.50 108 GLN A O 1
ATOM 876 N N . ASN A 1 109 ? -18.226 13.643 24.643 1.00 89.31 109 ASN A N 1
ATOM 877 C CA . ASN A 1 109 ? -18.963 14.841 24.235 1.00 89.31 109 ASN A CA 1
ATOM 878 C C . ASN A 1 109 ? -20.340 14.500 23.646 1.00 89.31 109 ASN A C 1
ATOM 880 O O . ASN A 1 109 ? -21.325 15.174 23.931 1.00 89.31 109 ASN A O 1
ATOM 884 N N . PHE A 1 110 ? -20.429 13.440 22.839 1.00 87.69 110 PHE A N 1
ATOM 885 C CA . PHE A 1 110 ? -21.704 12.973 22.300 1.00 87.69 110 PHE A CA 1
ATOM 886 C C . PHE A 1 110 ? -22.652 12.531 23.421 1.00 87.69 110 PHE A C 1
ATOM 888 O O . PHE A 1 110 ? -23.791 12.986 23.494 1.00 87.69 110 PHE A O 1
ATOM 895 N N . VAL A 1 111 ? -22.178 11.686 24.335 1.00 85.25 111 VAL A N 1
ATOM 896 C CA . VAL A 1 111 ? -23.011 11.168 25.422 1.00 85.25 111 VAL A CA 1
ATOM 897 C C . VAL A 1 111 ? -23.452 12.281 26.369 1.00 85.25 111 VAL A C 1
ATOM 899 O O . VAL A 1 111 ? -24.620 12.320 26.748 1.00 85.25 111 VAL A O 1
ATOM 902 N N . THR A 1 112 ? -22.568 13.218 26.713 1.00 83.88 112 THR A N 1
ATOM 903 C CA . THR A 1 112 ? -22.934 14.360 27.559 1.00 83.88 112 THR A CA 1
ATOM 904 C C . THR A 1 112 ? -23.926 15.286 26.867 1.00 83.88 112 THR A C 1
ATOM 906 O O . THR A 1 112 ? -24.843 15.766 27.516 1.00 83.88 112 THR A O 1
ATOM 909 N N . ASN A 1 113 ? -23.806 15.515 25.559 1.00 83.94 113 ASN A N 1
ATOM 910 C CA . ASN A 1 113 ? -24.709 16.436 24.867 1.00 83.94 113 ASN A CA 1
ATOM 911 C C . ASN A 1 113 ? -26.118 15.856 24.687 1.00 83.94 113 ASN A C 1
ATOM 913 O O . ASN A 1 113 ? -27.094 16.584 24.836 1.00 83.94 113 ASN A O 1
ATOM 917 N N . TYR A 1 114 ? -26.234 14.560 24.382 1.00 80.44 114 TYR A N 1
ATOM 918 C CA . TYR A 1 114 ? -27.526 13.941 24.062 1.00 80.44 114 TYR A CA 1
ATOM 919 C C . TYR A 1 114 ? -28.191 13.233 25.248 1.00 80.44 114 TYR A C 1
ATOM 921 O O . TYR A 1 114 ? -29.416 13.182 25.314 1.00 80.44 114 TYR A O 1
ATOM 929 N N . PHE A 1 115 ? -27.416 12.691 26.194 1.00 74.38 115 PHE A N 1
ATOM 930 C CA . PHE A 1 115 ? -27.949 11.839 27.264 1.00 74.38 115 PHE A CA 1
ATOM 931 C C . PHE A 1 115 ? -27.820 12.426 28.672 1.00 74.38 115 PHE A C 1
ATOM 933 O O . PHE A 1 115 ? -28.386 11.847 29.598 1.00 74.38 115 PHE A O 1
ATOM 940 N N . ALA A 1 116 ? -27.173 13.586 28.858 1.00 69.25 116 ALA A N 1
ATOM 941 C CA . ALA A 1 116 ? -27.007 14.180 30.192 1.00 69.25 116 ALA A CA 1
ATOM 942 C C . ALA A 1 116 ? -28.328 14.444 30.931 1.00 69.25 116 ALA A C 1
ATOM 944 O O . ALA A 1 116 ? -28.338 14.400 32.156 1.00 69.25 116 ALA A O 1
ATOM 945 N N . MET A 1 117 ? -29.434 14.679 30.216 1.00 66.50 117 MET A N 1
ATOM 946 C CA . MET A 1 117 ? -30.757 14.860 30.831 1.00 66.50 117 MET A CA 1
ATOM 947 C C . MET A 1 117 ? -31.348 13.568 31.401 1.00 66.50 117 MET A C 1
ATOM 949 O O . MET A 1 117 ? -32.147 13.616 32.330 1.00 66.50 117 MET A O 1
ATOM 953 N N . TYR A 1 118 ? -30.966 12.417 30.854 1.00 65.31 118 TYR A N 1
ATOM 954 C CA . TYR A 1 118 ? -31.573 11.134 31.192 1.00 65.31 118 TYR A CA 1
ATOM 955 C C . TYR A 1 118 ? -30.747 10.343 32.212 1.00 65.31 118 TYR A C 1
ATOM 957 O O . TYR A 1 118 ? -31.281 9.510 32.938 1.00 65.31 118 TYR A O 1
ATOM 965 N N . THR A 1 119 ? -29.446 10.613 32.304 1.00 66.50 119 THR A N 1
ATOM 966 C CA . THR A 1 119 ? -28.503 9.838 33.120 1.00 66.50 119 THR A CA 1
ATOM 967 C C . THR A 1 119 ? -28.009 10.591 34.349 1.00 66.50 119 THR A C 1
ATOM 969 O O . THR A 1 119 ? -27.751 11.791 34.299 1.00 66.50 119 THR A O 1
ATOM 972 N N . ASN A 1 120 ? -27.733 9.859 35.429 1.00 75.38 120 ASN A N 1
ATOM 973 C CA . ASN A 1 120 ? -27.037 10.404 36.588 1.00 75.38 120 ASN A CA 1
ATOM 974 C C . ASN A 1 120 ? -25.581 10.773 36.236 1.00 75.38 120 ASN A C 1
ATOM 976 O O . ASN A 1 120 ? -24.796 9.937 35.778 1.00 75.38 120 ASN A O 1
ATOM 980 N N . THR A 1 121 ? -25.195 12.021 36.507 1.00 75.31 121 THR A N 1
ATOM 981 C CA . THR A 1 121 ? -23.859 12.566 36.211 1.00 75.31 121 THR A CA 1
ATOM 982 C C . THR A 1 121 ? -22.736 11.799 36.915 1.00 75.31 121 THR A C 1
ATOM 984 O O . THR A 1 121 ? -21.658 11.619 36.347 1.00 75.31 121 THR A O 1
ATOM 987 N N . LYS A 1 122 ? -22.980 11.284 38.129 1.00 80.81 122 LYS A N 1
ATOM 988 C CA . LYS A 1 122 ? -21.992 10.494 38.886 1.00 80.81 122 LYS A CA 1
ATOM 989 C C . LYS A 1 122 ? -21.705 9.143 38.229 1.00 80.81 122 LYS A C 1
ATOM 991 O O . LYS A 1 122 ? -20.547 8.736 38.153 1.00 80.81 122 LYS A O 1
ATOM 996 N N . GLU A 1 123 ? -22.739 8.466 37.736 1.00 79.12 123 GLU A N 1
ATOM 997 C CA . GLU A 1 123 ? -22.605 7.154 37.093 1.00 79.12 123 GLU A CA 1
ATOM 998 C C . GLU A 1 123 ? -21.917 7.268 35.729 1.00 79.12 123 GLU A C 1
ATOM 1000 O O . GLU A 1 123 ? -21.034 6.468 35.418 1.00 79.12 123 GLU A O 1
ATOM 1005 N N . LEU A 1 124 ? -22.242 8.312 34.954 1.00 82.75 124 LEU A N 1
ATOM 1006 C CA . LEU A 1 124 ? -21.537 8.623 33.709 1.00 82.75 124 LEU A CA 1
ATOM 1007 C C . LEU A 1 124 ? -20.048 8.893 33.942 1.00 82.75 124 LEU A C 1
ATOM 1009 O O . LEU A 1 124 ? -19.204 8.348 33.232 1.00 82.75 124 LEU A O 1
ATOM 1013 N N . ASN A 1 125 ? -19.707 9.696 34.952 1.00 84.75 125 ASN A N 1
ATOM 1014 C CA . ASN A 1 125 ? -18.309 9.982 35.273 1.00 84.75 125 ASN A CA 1
ATOM 1015 C C . ASN A 1 125 ? -17.540 8.710 35.664 1.00 84.75 125 ASN A C 1
ATOM 1017 O O . ASN A 1 125 ? -16.411 8.516 35.210 1.00 84.75 125 ASN A O 1
ATOM 1021 N N . LEU A 1 126 ? -18.157 7.811 36.442 1.00 86.69 126 LEU A N 1
ATOM 1022 C CA . LEU A 1 126 ? -17.564 6.519 36.798 1.00 86.69 126 LEU A CA 1
ATOM 1023 C C . LEU A 1 126 ? -17.353 5.627 35.562 1.00 86.69 126 LEU A C 1
ATOM 1025 O O . LEU A 1 126 ? -16.319 4.973 35.428 1.00 86.69 126 LEU A O 1
ATOM 1029 N N . PHE A 1 127 ? -18.309 5.630 34.633 1.00 88.56 127 PHE A N 1
ATOM 1030 C CA . PHE A 1 127 ? -18.216 4.901 33.374 1.00 88.56 127 PHE A CA 1
ATOM 1031 C C . PHE A 1 127 ? -17.064 5.413 32.495 1.00 88.56 127 PHE A C 1
ATOM 1033 O O . PHE A 1 127 ? -16.233 4.618 32.056 1.00 88.56 127 PHE A O 1
ATOM 1040 N N . PHE A 1 128 ? -16.937 6.729 32.300 1.00 89.25 128 PHE A N 1
ATOM 1041 C CA . PHE A 1 128 ? -15.814 7.294 31.543 1.00 89.25 128 PHE A CA 1
ATOM 1042 C C . PHE A 1 128 ? -14.466 7.047 32.222 1.00 89.25 128 PHE A C 1
ATOM 1044 O O . PHE A 1 128 ? -13.478 6.784 31.534 1.00 89.25 128 PHE A O 1
ATOM 1051 N N . LEU A 1 129 ? -14.415 7.072 33.557 1.00 89.31 129 LEU A N 1
ATOM 1052 C CA . LEU A 1 129 ? -13.212 6.710 34.303 1.00 89.31 129 LEU A CA 1
ATOM 1053 C C . LEU A 1 129 ? -12.826 5.244 34.056 1.00 89.31 129 LEU A C 1
ATOM 1055 O O . LEU A 1 129 ? -11.665 4.964 33.760 1.00 89.31 129 LEU A O 1
ATOM 1059 N N . LYS A 1 130 ? -13.799 4.321 34.083 1.00 90.94 130 LYS A N 1
ATOM 1060 C CA . LYS A 1 130 ? -13.588 2.905 33.743 1.00 90.94 130 LYS A CA 1
ATOM 1061 C C . LYS A 1 130 ? -13.031 2.748 32.324 1.00 90.94 130 LYS A C 1
ATOM 1063 O O . LYS A 1 130 ? -12.069 2.008 32.136 1.00 90.94 130 LYS A O 1
ATOM 1068 N N . LEU A 1 131 ? -13.571 3.472 31.340 1.00 91.38 131 LEU A N 1
ATOM 1069 C CA . LEU A 1 131 ? -13.061 3.435 29.964 1.00 91.38 131 LEU A CA 1
ATOM 1070 C C . LEU A 1 131 ? -11.621 3.964 29.862 1.00 91.38 131 LEU A C 1
ATOM 1072 O O . LEU A 1 131 ? -10.792 3.337 29.205 1.00 91.38 131 LEU A O 1
ATOM 1076 N N . LYS A 1 132 ? -11.284 5.062 30.554 1.00 90.75 132 LYS A N 1
ATOM 1077 C CA . LYS A 1 132 ? -9.907 5.593 30.587 1.00 90.75 132 LYS A CA 1
ATOM 1078 C C . LYS A 1 132 ? -8.915 4.590 31.178 1.00 90.75 132 LYS A C 1
ATOM 1080 O O . LYS A 1 132 ? -7.845 4.394 30.603 1.00 90.75 132 LYS A O 1
ATOM 1085 N N . ILE A 1 133 ? -9.287 3.914 32.268 1.00 91.38 133 ILE A N 1
ATOM 1086 C CA . ILE A 1 133 ? -8.465 2.856 32.874 1.00 91.38 133 ILE A CA 1
ATOM 1087 C C . ILE A 1 133 ? -8.242 1.722 31.863 1.00 91.38 133 ILE A C 1
ATOM 1089 O O . ILE A 1 133 ? -7.102 1.338 31.610 1.00 91.38 133 ILE A O 1
ATOM 1093 N N . MET A 1 134 ? -9.294 1.256 31.184 1.00 90.50 134 MET A N 1
ATOM 1094 C CA . MET A 1 134 ? -9.168 0.203 30.167 1.00 90.50 134 MET A CA 1
ATOM 1095 C C . MET A 1 134 ? -8.251 0.592 28.998 1.00 90.50 134 MET A C 1
ATOM 1097 O O . MET A 1 134 ? -7.501 -0.250 28.502 1.00 90.50 134 MET A O 1
ATOM 1101 N N . ILE A 1 135 ? -8.270 1.859 28.571 1.00 90.12 135 ILE A N 1
ATOM 1102 C CA . ILE A 1 135 ? -7.367 2.371 27.528 1.00 90.12 135 ILE A C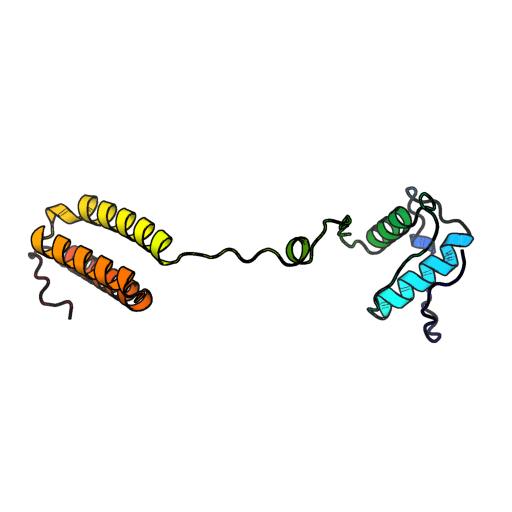A 1
ATOM 1103 C C . ILE A 1 135 ? -5.914 2.403 28.023 1.00 90.12 135 ILE A C 1
ATOM 1105 O O . ILE A 1 135 ? -5.021 2.003 27.273 1.00 90.12 135 ILE A O 1
ATOM 1109 N N . SER A 1 136 ? -5.667 2.814 29.275 1.00 90.06 136 SER A N 1
ATOM 1110 C CA . SER A 1 136 ? -4.317 2.776 29.867 1.00 90.06 136 SER A CA 1
ATOM 1111 C C . SER A 1 136 ? -3.768 1.353 30.011 1.00 90.06 136 SER A C 1
ATOM 1113 O O . SER A 1 136 ? -2.590 1.121 29.758 1.00 90.06 136 SER A O 1
ATOM 1115 N N . GLU A 1 137 ? -4.635 0.378 30.301 1.00 92.31 137 GLU A N 1
ATOM 1116 C CA . GLU A 1 137 ? -4.289 -1.047 30.368 1.00 92.31 137 GLU A CA 1
ATOM 1117 C C . GLU A 1 137 ? -4.172 -1.715 28.983 1.00 92.31 137 GLU A C 1
ATOM 1119 O O . GLU A 1 137 ? -3.969 -2.925 28.897 1.00 92.31 137 GLU A O 1
ATOM 1124 N N . LYS A 1 138 ? -4.318 -0.956 27.883 1.00 88.81 138 LYS A N 1
ATOM 1125 C CA . LYS A 1 138 ? -4.324 -1.449 26.489 1.00 88.81 138 LYS A CA 1
ATOM 1126 C C . LYS A 1 138 ? -5.412 -2.501 26.201 1.00 88.81 138 LYS A C 1
ATOM 1128 O O . LYS A 1 138 ? -5.321 -3.266 25.241 1.00 88.81 138 LYS A O 1
ATOM 1133 N N . LYS A 1 139 ? -6.487 -2.520 26.994 1.00 91.06 139 LYS A N 1
ATOM 1134 C CA . LYS A 1 139 ? -7.638 -3.430 26.868 1.00 91.06 139 LYS A CA 1
ATOM 1135 C C . LYS A 1 139 ? -8.690 -2.873 25.896 1.00 91.06 139 LYS A C 1
ATOM 1137 O O . LYS A 1 139 ? -9.831 -2.591 26.265 1.00 91.06 139 LYS A O 1
ATOM 1142 N N . TYR A 1 140 ? -8.305 -2.691 24.631 1.00 89.94 140 TYR A N 1
ATOM 1143 C CA . TYR A 1 140 ? -9.137 -2.006 23.626 1.00 89.94 140 TYR A CA 1
ATOM 1144 C C . TYR A 1 140 ? -10.408 -2.773 23.239 1.00 89.94 140 TYR A C 1
ATOM 1146 O O . TYR A 1 140 ? -11.474 -2.176 23.097 1.00 89.94 140 TYR A O 1
ATOM 1154 N N . SER A 1 141 ? -10.325 -4.099 23.107 1.00 89.12 141 SER A N 1
ATOM 1155 C CA . SER A 1 141 ? -11.473 -4.951 22.764 1.00 89.12 141 SER A CA 1
ATOM 1156 C C . SER A 1 141 ? -12.556 -4.906 23.845 1.00 89.12 141 SER A C 1
ATOM 1158 O O . SER A 1 141 ? -13.744 -4.761 23.555 1.00 89.12 141 SER A O 1
ATOM 1160 N N . THR A 1 142 ? -12.142 -4.962 25.108 1.00 90.69 142 THR A N 1
ATOM 1161 C CA . THR A 1 142 ? -13.016 -4.873 26.280 1.00 90.69 142 THR A CA 1
ATOM 1162 C C . THR A 1 142 ? -13.602 -3.472 26.442 1.00 90.69 142 THR A C 1
ATOM 1164 O O . THR A 1 142 ? -14.792 -3.350 26.735 1.00 90.69 142 THR A O 1
ATOM 1167 N N . CYS A 1 143 ? -12.817 -2.423 26.178 1.00 89.94 143 CYS A N 1
ATOM 1168 C CA . CYS A 1 143 ? -13.308 -1.045 26.111 1.00 89.94 143 CYS A CA 1
ATOM 1169 C C . CYS A 1 143 ? -14.436 -0.910 25.074 1.00 89.94 143 CYS A C 1
ATOM 1171 O O . CYS A 1 143 ? -15.511 -0.404 25.387 1.00 89.94 143 CYS A O 1
ATOM 1173 N N . LEU A 1 144 ? -14.231 -1.426 23.858 1.00 90.38 144 LEU A N 1
ATOM 1174 C CA . LEU A 1 144 ? -15.210 -1.333 22.772 1.00 90.38 144 LEU A CA 1
ATOM 1175 C C . LEU A 1 144 ? -16.485 -2.129 23.075 1.00 90.38 144 LEU A C 1
ATOM 1177 O O . LEU A 1 144 ? -17.590 -1.633 22.856 1.00 90.38 144 LEU A O 1
ATOM 1181 N N . ARG A 1 145 ? -16.347 -3.323 23.665 1.00 91.81 145 ARG A N 1
ATOM 1182 C CA . ARG A 1 145 ? -17.484 -4.119 24.148 1.00 91.81 145 ARG A CA 1
ATOM 1183 C C . ARG A 1 145 ? -18.284 -3.380 25.221 1.00 91.81 145 ARG A C 1
ATOM 1185 O O . ARG A 1 145 ? -19.510 -3.406 25.179 1.00 91.81 145 ARG A O 1
ATOM 1192 N N . THR A 1 146 ? -17.600 -2.692 26.132 1.00 89.50 146 THR A N 1
ATOM 1193 C CA . THR A 1 146 ? -18.225 -1.891 27.194 1.00 89.50 146 THR A CA 1
ATOM 1194 C C . THR A 1 146 ? -18.988 -0.699 26.607 1.00 89.50 146 THR A C 1
ATOM 1196 O O . THR A 1 146 ? -20.139 -0.471 26.974 1.00 89.50 146 THR A O 1
ATOM 1199 N N . CYS A 1 147 ? -18.406 0.012 25.632 1.00 89.25 147 CYS A N 1
ATOM 1200 C CA . CYS A 1 147 ? -19.101 1.076 24.899 1.00 89.25 147 CYS A CA 1
ATOM 1201 C C . CYS A 1 147 ? -20.333 0.548 24.152 1.00 89.25 147 CYS A C 1
ATOM 1203 O O . CYS A 1 147 ? -21.397 1.156 24.215 1.00 89.25 147 CYS A O 1
ATOM 1205 N N . TYR A 1 148 ? -20.218 -0.599 23.478 1.00 89.44 148 TYR A N 1
ATOM 1206 C CA . TYR A 1 148 ? -21.338 -1.215 22.766 1.00 89.44 148 TYR A CA 1
ATOM 1207 C C . TYR A 1 148 ? -22.472 -1.621 23.714 1.00 89.44 148 TYR A C 1
ATOM 1209 O O . TYR A 1 148 ? -23.635 -1.337 23.441 1.00 89.44 148 TYR A O 1
ATOM 1217 N N . GLN A 1 149 ? -22.143 -2.244 24.849 1.00 88.31 149 GLN A N 1
ATOM 1218 C CA . GLN A 1 149 ? -23.127 -2.591 25.875 1.00 88.31 149 GLN A CA 1
ATOM 1219 C C . GLN A 1 149 ? -23.813 -1.351 26.442 1.00 88.31 149 GLN A C 1
ATOM 1221 O O . GLN A 1 149 ? -25.028 -1.366 26.604 1.00 88.31 149 GLN A O 1
ATOM 1226 N N . PHE A 1 150 ? -23.063 -0.273 26.683 1.00 86.62 150 PHE A N 1
ATOM 1227 C CA . PHE A 1 150 ? -23.629 0.998 27.119 1.00 86.62 150 PHE A CA 1
ATOM 1228 C C . PHE A 1 150 ? -24.600 1.570 26.085 1.00 86.62 150 PHE A C 1
ATOM 1230 O O . PHE A 1 150 ? -25.726 1.892 26.435 1.00 86.62 150 PHE A O 1
ATOM 1237 N N . VAL A 1 151 ? -24.215 1.644 24.807 1.00 85.19 151 VAL A N 1
ATOM 1238 C CA . VAL A 1 151 ? -25.103 2.157 23.751 1.00 85.19 151 VAL A CA 1
ATOM 1239 C C . VAL A 1 151 ? -26.339 1.274 23.597 1.00 85.19 151 VAL A C 1
ATOM 1241 O O . VAL A 1 151 ? -27.442 1.797 23.485 1.00 85.19 151 VAL A O 1
ATOM 1244 N N . LYS A 1 152 ? -26.186 -0.054 23.637 1.00 86.19 152 LYS A N 1
ATOM 1245 C CA . LYS A 1 152 ? -27.315 -0.991 23.596 1.00 86.19 152 LYS A CA 1
ATOM 1246 C C . LYS A 1 152 ? -28.256 -0.772 24.778 1.00 86.19 152 LYS A C 1
ATOM 1248 O O . LYS A 1 152 ? -29.461 -0.706 24.574 1.00 86.19 152 LYS A O 1
ATOM 1253 N N . TYR A 1 153 ? -27.703 -0.625 25.979 1.00 81.62 153 TYR A N 1
ATOM 1254 C CA . TYR A 1 153 ? -28.468 -0.327 27.182 1.00 81.62 153 TYR A CA 1
ATOM 1255 C C . TYR A 1 153 ? -29.214 1.002 27.037 1.00 81.62 153 TYR A C 1
ATOM 1257 O O . TYR A 1 153 ? -30.428 1.027 27.178 1.00 81.62 153 TYR A O 1
ATOM 1265 N N . VAL A 1 154 ? -28.527 2.076 26.642 1.00 79.56 154 VAL A N 1
ATOM 1266 C CA . VAL A 1 154 ? -29.141 3.389 26.404 1.00 79.56 154 VAL A CA 1
ATOM 1267 C C . VAL A 1 154 ? -30.244 3.304 25.353 1.00 79.56 154 VAL A C 1
ATOM 1269 O O . VAL A 1 154 ? -31.312 3.851 25.579 1.00 79.56 154 VAL A O 1
ATOM 1272 N N . MET A 1 155 ? -30.044 2.589 24.245 1.00 80.50 155 MET A N 1
ATOM 1273 C CA . MET A 1 155 ? -31.081 2.393 23.227 1.00 80.50 155 MET A CA 1
ATOM 1274 C C . MET A 1 155 ? -32.297 1.650 23.784 1.00 80.50 155 MET A C 1
ATOM 1276 O O . MET A 1 155 ? -33.421 2.082 23.550 1.00 80.50 155 MET A O 1
ATOM 1280 N N . THR A 1 156 ? -32.093 0.583 24.564 1.00 79.88 156 THR A N 1
ATOM 1281 C CA . THR A 1 156 ? -33.205 -0.119 25.225 1.00 79.88 156 THR A CA 1
ATOM 1282 C C . THR A 1 156 ? -33.895 0.753 26.266 1.00 79.88 156 THR A C 1
ATOM 1284 O O . THR A 1 156 ? -35.112 0.728 26.366 1.00 79.88 156 THR A O 1
ATOM 1287 N N . THR A 1 157 ? -33.149 1.568 27.012 1.00 71.56 157 THR A N 1
ATOM 1288 C CA . THR A 1 157 ? -33.714 2.496 27.990 1.00 71.56 157 THR A CA 1
ATOM 1289 C C . THR A 1 157 ? -34.472 3.611 27.291 1.00 71.56 157 THR A C 1
ATOM 1291 O O . THR A 1 157 ? -35.561 3.916 27.719 1.00 71.56 157 THR A O 1
ATOM 1294 N N . VAL A 1 158 ? -33.991 4.172 26.182 1.00 70.62 158 VAL A N 1
ATOM 1295 C CA . VAL A 1 158 ? -34.734 5.177 25.404 1.00 70.62 158 VAL A CA 1
ATOM 1296 C C . VAL A 1 158 ? -36.002 4.583 24.786 1.00 70.62 158 VAL A C 1
ATOM 1298 O O . VAL A 1 158 ? -37.031 5.245 24.793 1.00 70.62 158 VAL A O 1
ATOM 1301 N N . GLN A 1 159 ? -35.958 3.337 24.302 1.00 64.75 159 GLN A N 1
ATOM 1302 C CA . GLN A 1 159 ? -37.144 2.629 23.799 1.00 64.75 159 GLN A CA 1
ATOM 1303 C C . GLN A 1 159 ? -38.151 2.286 24.907 1.00 64.75 159 GLN A C 1
ATOM 1305 O O . GLN A 1 159 ? -39.348 2.245 24.638 1.00 64.75 159 GLN A O 1
ATOM 1310 N N . ASN A 1 160 ? -37.672 2.072 26.136 1.00 61.53 160 ASN A N 1
ATOM 1311 C CA . ASN A 1 160 ? -38.490 1.716 27.297 1.00 61.53 160 ASN A CA 1
ATOM 1312 C C . ASN A 1 160 ? -38.766 2.904 28.243 1.00 61.53 160 ASN A C 1
ATOM 1314 O O . ASN A 1 160 ? -39.489 2.744 29.220 1.00 61.53 160 ASN A O 1
ATOM 1318 N N . CYS A 1 161 ? -38.201 4.087 27.985 1.00 56.44 161 CYS A N 1
ATOM 1319 C CA . CYS A 1 161 ? -38.406 5.300 28.773 1.00 56.44 161 CYS A CA 1
ATOM 1320 C C . CYS A 1 161 ? -39.825 5.794 28.490 1.00 56.44 161 CYS A C 1
ATOM 1322 O O . CYS A 1 161 ? -40.115 6.231 27.380 1.00 56.44 161 CYS A O 1
ATOM 1324 N N . THR A 1 162 ? -40.746 5.755 29.447 1.00 46.81 162 THR A N 1
ATOM 1325 C CA . THR A 1 162 ? -40.601 6.154 30.856 1.00 46.81 162 THR A CA 1
ATOM 1326 C C . THR A 1 162 ? -40.104 5.072 31.828 1.00 46.81 162 THR A C 1
ATOM 1328 O O . THR A 1 162 ? -40.892 4.229 32.225 1.00 46.81 162 THR A O 1
ATOM 1331 N N . GLU A 1 163 ? -38.847 5.148 32.289 1.00 50.69 163 GLU A N 1
ATOM 1332 C CA . GLU A 1 163 ? -38.442 4.909 33.690 1.00 50.69 163 GLU A CA 1
ATOM 1333 C C . GLU A 1 163 ? -36.930 5.158 33.886 1.00 50.69 163 GLU A C 1
ATOM 1335 O O . GLU A 1 163 ? -36.103 4.942 33.002 1.00 50.69 163 GLU A O 1
ATOM 1340 N N . SER A 1 164 ? -36.585 5.698 35.055 1.00 51.72 164 SER A N 1
ATOM 1341 C CA . SER A 1 164 ? -35.276 6.250 35.430 1.00 51.72 164 SER A CA 1
ATOM 1342 C C . SER A 1 164 ? -34.110 5.248 35.403 1.00 51.72 164 SER A C 1
ATOM 1344 O O . SER A 1 164 ? -34.234 4.110 35.853 1.00 51.72 164 SER A O 1
ATOM 1346 N N . PHE A 1 165 ? -32.942 5.723 34.953 1.00 54.50 165 PHE A N 1
ATOM 1347 C CA . PHE A 1 165 ? -31.688 4.975 34.798 1.00 54.50 165 PHE A CA 1
ATOM 1348 C C . PHE A 1 165 ? -31.188 4.315 36.097 1.00 54.50 165 PHE A C 1
ATOM 1350 O O . PHE A 1 165 ? -31.021 4.989 37.111 1.00 54.50 165 PHE A O 1
ATOM 1357 N N . ASN A 1 166 ? -30.862 3.015 36.043 1.00 51.81 166 ASN A N 1
ATOM 1358 C CA . ASN A 1 166 ? -30.209 2.289 37.139 1.00 51.81 166 ASN A CA 1
ATOM 1359 C C . ASN A 1 166 ? -29.029 1.447 36.605 1.00 51.81 166 ASN A C 1
ATOM 1361 O O . ASN A 1 166 ? -29.211 0.352 36.071 1.00 51.81 166 ASN A O 1
ATOM 1365 N N . LEU A 1 167 ? -27.794 1.950 36.735 1.00 53.09 167 LEU A N 1
ATOM 1366 C CA . LEU A 1 167 ? -26.586 1.343 36.144 1.00 53.09 167 LEU A CA 1
ATOM 1367 C C . LEU A 1 167 ? -26.045 0.089 36.868 1.00 53.09 167 LEU A C 1
ATOM 1369 O O . LEU A 1 167 ? -24.960 -0.394 36.544 1.00 53.09 167 LEU A O 1
ATOM 1373 N N . LYS A 1 168 ? -26.796 -0.512 37.801 1.00 49.25 168 LYS A N 1
ATOM 1374 C CA . LYS A 1 168 ? -26.413 -1.784 38.452 1.00 49.25 168 LYS A CA 1
ATOM 1375 C C . LYS A 1 168 ? -26.448 -3.005 37.520 1.00 49.25 168 LYS A C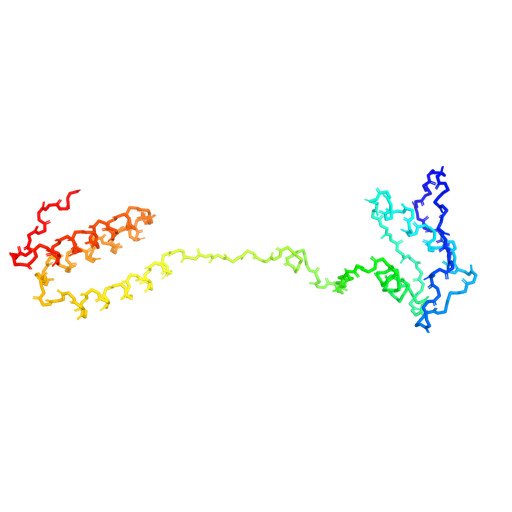 1
ATOM 1377 O O . LYS A 1 168 ? -25.930 -4.056 37.892 1.00 49.25 168 LYS A O 1
ATOM 1382 N N . ALA A 1 169 ? -27.031 -2.879 36.327 1.00 49.31 169 ALA A N 1
ATOM 1383 C CA . ALA A 1 169 ? -27.213 -3.986 35.387 1.00 49.31 169 ALA A CA 1
ATOM 1384 C C . ALA A 1 169 ? -26.011 -4.254 34.458 1.00 49.31 169 ALA A C 1
ATOM 1386 O O . ALA A 1 169 ? -25.972 -5.296 33.807 1.00 49.31 169 ALA A O 1
ATOM 1387 N N . VAL A 1 170 ? -25.016 -3.360 34.390 1.00 44.66 170 VAL A N 1
ATOM 1388 C CA . VAL A 1 170 ? -23.844 -3.536 33.510 1.00 44.66 170 VAL A CA 1
ATOM 1389 C C . VAL A 1 170 ? -22.685 -4.149 34.306 1.00 44.66 170 VAL A C 1
ATOM 1391 O O . VAL A 1 170 ? -21.739 -3.458 34.693 1.00 44.66 170 VAL A O 1
ATOM 1394 N N . LYS A 1 171 ? -22.795 -5.450 34.594 1.00 36.38 171 LYS A N 1
ATOM 1395 C CA . LYS A 1 171 ? -21.673 -6.289 35.047 1.00 36.38 171 LYS A CA 1
ATOM 1396 C C . LYS A 1 171 ? -20.931 -6.890 33.859 1.00 36.38 171 LYS A C 1
ATOM 1398 O O . LYS A 1 171 ? -21.606 -7.364 32.919 1.00 36.38 171 LYS A O 1
#

Sequence (171 aa):
FNQTLIKPVSSKLCFNINNVFNHSFLLTSVHRPILYEIMEAIYNKESLLLIGDTGVGKTALVDYISKLFNKKLHVFVFSEQSEASDLIGNYYPFNMSVKTNELLNKFQNFVTNYFAMYTNTKELNLFFL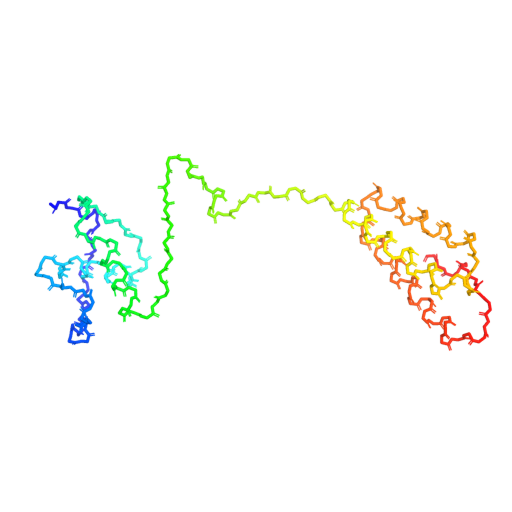KLKIMISEKKYSTCLRTCYQFVKYVMTTVQNCTESFNLKAVK